Protein AF-A0A081GPC1-F1 (afdb_monomer_lite)

pLDDT: mean 76.78, std 13.88, range [51.44, 96.62]

Foldseek 3Di:
DDDDDDDPDDCDPVNVVVVVVVVVVVVVVQVVVCVVVVHHPPDDD

Radius of gyration: 18.25 Å; chains: 1; bounding box: 34×24×52 Å

Structure (mmCIF, N/CA/C/O backbone):
data_AF-A0A081GPC1-F1
#
_entry.id   AF-A0A081GPC1-F1
#
loop_
_atom_site.group_PDB
_atom_site.id
_atom_site.type_symbol
_atom_site.label_atom_id
_atom_site.label_alt_id
_atom_site.label_comp_id
_atom_site.label_asym_id
_atom_site.label_entity_id
_atom_site.label_seq_id
_atom_site.pdbx_PDB_ins_code
_atom_site.Cartn_x
_atom_site.Cartn_y
_atom_site.Cartn_z
_atom_site.occupancy
_atom_site.B_iso_or_equiv
_atom_site.auth_seq_id
_atom_site.auth_comp_id
_atom_site.auth_asym_id
_atom_site.auth_atom_id
_atom_site.pdbx_PDB_model_num
ATOM 1 N N . MET A 1 1 ? 14.054 -2.632 -36.770 1.00 51.44 1 MET A N 1
ATOM 2 C CA . MET A 1 1 ? 13.675 -2.169 -35.415 1.00 51.44 1 MET A CA 1
ATOM 3 C C . MET A 1 1 ? 14.953 -1.996 -34.588 1.00 51.44 1 MET A C 1
ATOM 5 O O . MET A 1 1 ? 15.698 -2.968 -34.518 1.00 51.44 1 MET A O 1
ATOM 9 N N . PRO A 1 2 ? 15.275 -0.825 -34.010 1.00 67.00 2 PRO A N 1
ATOM 10 C CA . PRO A 1 2 ? 16.455 -0.686 -33.153 1.00 67.00 2 PRO A CA 1
ATOM 11 C C . PRO A 1 2 ? 16.245 -1.429 -31.822 1.00 67.00 2 PRO A C 1
ATOM 13 O O . PRO A 1 2 ? 15.247 -1.218 -31.136 1.00 67.00 2 PRO A O 1
ATOM 16 N N . VAL A 1 3 ? 17.181 -2.305 -3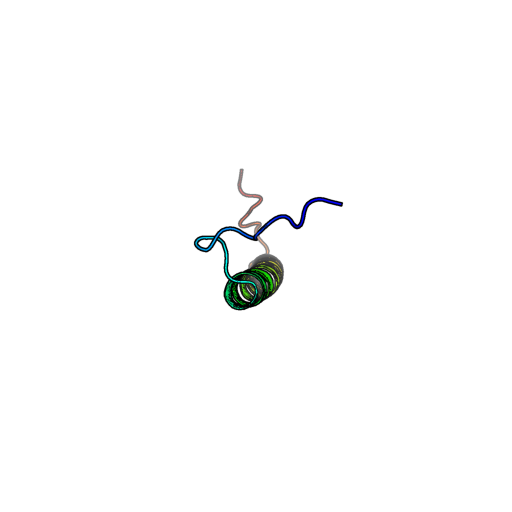1.452 1.00 68.31 3 VAL A N 1
ATOM 17 C CA . VAL A 1 3 ? 17.151 -3.052 -30.185 1.00 68.31 3 VAL A CA 1
ATOM 18 C C . VAL A 1 3 ? 17.509 -2.092 -29.046 1.00 68.31 3 VAL A C 1
ATOM 20 O O . VAL A 1 3 ? 18.677 -1.740 -28.867 1.00 68.31 3 VAL A O 1
ATOM 23 N N . ARG A 1 4 ? 16.510 -1.627 -28.282 1.00 67.31 4 ARG A N 1
ATOM 24 C CA . ARG A 1 4 ? 16.741 -0.838 -27.059 1.00 67.31 4 ARG A CA 1
ATOM 25 C C . ARG A 1 4 ? 17.469 -1.718 -26.038 1.00 67.31 4 ARG A C 1
ATOM 27 O O . ARG A 1 4 ? 16.874 -2.633 -25.477 1.00 67.31 4 ARG A O 1
ATOM 34 N N . ARG A 1 5 ? 18.754 -1.446 -25.787 1.00 63.59 5 ARG A N 1
ATOM 35 C CA . ARG A 1 5 ? 19.477 -2.028 -24.647 1.00 63.59 5 ARG A CA 1
ATOM 36 C C . ARG A 1 5 ? 18.871 -1.470 -23.362 1.00 63.59 5 ARG A C 1
ATOM 38 O O . ARG A 1 5 ? 18.888 -0.260 -23.155 1.00 63.59 5 ARG A O 1
ATOM 45 N N . VAL A 1 6 ? 18.323 -2.350 -22.528 1.00 66.25 6 VAL A N 1
ATOM 46 C CA . VAL A 1 6 ? 17.849 -1.987 -21.189 1.00 66.25 6 VAL A CA 1
ATOM 47 C C . VAL A 1 6 ? 19.031 -1.456 -20.362 1.00 66.25 6 VAL A C 1
ATOM 49 O O . VAL A 1 6 ? 20.124 -2.026 -20.434 1.00 66.25 6 VAL A O 1
ATOM 52 N N . PRO A 1 7 ? 18.867 -0.332 -19.644 1.00 66.19 7 PRO A N 1
ATOM 53 C CA . PRO A 1 7 ? 19.953 0.283 -18.890 1.00 66.19 7 PRO A CA 1
ATOM 54 C C . PRO A 1 7 ? 20.482 -0.685 -17.823 1.00 66.19 7 PRO A C 1
ATOM 56 O O . PRO A 1 7 ? 19.721 -1.335 -17.115 1.00 66.19 7 PRO A O 1
ATOM 59 N N . ARG A 1 8 ? 21.814 -0.775 -17.715 1.00 60.06 8 ARG A N 1
ATOM 60 C CA . ARG A 1 8 ? 22.549 -1.681 -16.807 1.00 60.06 8 ARG A CA 1
ATOM 61 C C . ARG A 1 8 ? 22.386 -1.318 -15.318 1.00 60.06 8 ARG A C 1
ATOM 63 O O . ARG A 1 8 ? 22.766 -2.104 -14.460 1.00 60.06 8 ARG A O 1
ATOM 70 N N . PHE A 1 9 ? 21.800 -0.153 -15.033 1.00 61.16 9 PHE A N 1
ATOM 71 C CA . PHE A 1 9 ? 21.391 0.314 -13.711 1.00 61.16 9 PHE A CA 1
ATOM 72 C C . PHE A 1 9 ? 19.926 0.762 -13.777 1.00 61.16 9 PHE A C 1
ATOM 74 O O . PHE A 1 9 ? 19.570 1.619 -14.585 1.00 61.16 9 PHE A O 1
ATOM 81 N N . GLY A 1 10 ? 19.081 0.149 -12.953 1.00 66.88 10 GLY A N 1
ATOM 82 C CA . GLY A 1 10 ? 17.633 0.345 -12.905 1.00 66.88 10 GLY A CA 1
ATOM 83 C C . GLY A 1 10 ? 17.016 -0.659 -11.935 1.00 66.88 10 GLY A C 1
ATOM 84 O O . GLY A 1 10 ? 17.710 -1.582 -11.498 1.00 66.88 10 GLY A O 1
ATOM 85 N N . PHE A 1 11 ? 15.745 -0.480 -11.567 1.00 62.09 11 PHE A N 1
ATOM 86 C CA . PHE A 1 11 ? 15.071 -1.428 -10.688 1.00 62.09 11 PHE A CA 1
ATOM 87 C C . PHE A 1 11 ? 15.166 -2.835 -11.292 1.00 62.09 11 PHE A C 1
ATOM 89 O O . PHE A 1 11 ? 14.660 -3.113 -12.375 1.00 62.09 11 PHE A O 1
ATOM 96 N N . HIS A 1 12 ? 15.918 -3.713 -10.632 1.00 71.38 12 HIS A N 1
ATOM 97 C CA . HIS A 1 12 ? 16.106 -5.075 -11.108 1.00 71.38 12 HIS A CA 1
ATOM 98 C C . HIS A 1 12 ? 14.754 -5.787 -11.008 1.00 71.38 12 HIS A C 1
ATOM 100 O O . HIS A 1 12 ? 14.139 -5.745 -9.944 1.00 71.38 12 HIS A O 1
ATOM 106 N N . THR A 1 13 ? 14.306 -6.490 -12.054 1.00 76.94 13 THR A N 1
ATOM 107 C CA . THR A 1 13 ? 12.961 -7.109 -12.094 1.00 76.94 13 THR A CA 1
ATOM 108 C C . THR A 1 13 ? 12.656 -7.987 -10.873 1.00 76.94 13 THR A C 1
ATOM 110 O O . THR A 1 13 ? 11.513 -8.090 -10.435 1.00 76.94 13 THR A O 1
ATOM 113 N N . HIS A 1 14 ? 13.680 -8.614 -10.286 1.00 77.69 14 HIS A N 1
ATOM 114 C CA . HIS A 1 14 ? 13.546 -9.367 -9.039 1.00 77.69 14 HIS A CA 1
ATOM 115 C C . HIS A 1 14 ? 13.189 -8.471 -7.839 1.00 77.69 14 HIS A C 1
ATOM 117 O O . HIS A 1 14 ? 12.277 -8.791 -7.082 1.00 77.69 14 HIS A O 1
ATOM 123 N N . ILE A 1 15 ? 13.869 -7.332 -7.698 1.00 82.50 15 ILE A N 1
ATOM 124 C CA . ILE A 1 15 ? 13.661 -6.355 -6.622 1.00 82.50 15 ILE A CA 1
ATOM 125 C C . ILE A 1 15 ? 12.328 -5.622 -6.799 1.00 82.50 15 ILE A C 1
ATOM 127 O O . ILE A 1 15 ? 11.623 -5.421 -5.818 1.00 82.50 15 ILE A O 1
ATOM 131 N N . GLU A 1 16 ? 11.920 -5.310 -8.033 1.00 85.56 16 GLU A N 1
ATOM 132 C CA . GLU A 1 16 ? 10.591 -4.738 -8.311 1.00 85.56 16 GLU A CA 1
ATOM 133 C C . GLU A 1 16 ? 9.467 -5.669 -7.865 1.00 85.56 16 GLU A C 1
ATOM 135 O O . GLU A 1 16 ? 8.527 -5.245 -7.195 1.00 85.56 16 GLU A O 1
ATOM 140 N N . ARG A 1 17 ? 9.578 -6.963 -8.188 1.00 87.75 17 ARG A N 1
ATOM 141 C CA . ARG A 1 17 ? 8.598 -7.967 -7.757 1.00 87.75 17 ARG A CA 1
ATOM 142 C C . ARG A 1 17 ? 8.613 -8.151 -6.243 1.00 87.75 17 ARG A C 1
ATOM 144 O O . ARG A 1 17 ? 7.549 -8.306 -5.649 1.00 87.75 17 ARG A O 1
ATOM 151 N N . LEU A 1 18 ? 9.791 -8.129 -5.618 1.00 89.31 18 LEU A N 1
ATOM 152 C CA . LEU A 1 18 ? 9.925 -8.228 -4.166 1.00 89.31 18 LEU A CA 1
ATOM 153 C C . LEU A 1 18 ? 9.258 -7.030 -3.472 1.00 89.31 18 LEU A C 1
ATOM 155 O O . LEU A 1 18 ? 8.378 -7.222 -2.636 1.00 89.31 18 LEU A O 1
ATOM 159 N N . HIS A 1 19 ? 9.615 -5.806 -3.863 1.00 90.75 19 HIS A N 1
ATOM 160 C CA . HIS A 1 19 ? 9.059 -4.578 -3.293 1.00 90.75 19 HIS A CA 1
ATOM 161 C C . HIS A 1 19 ? 7.562 -4.441 -3.581 1.00 90.75 19 HIS A C 1
ATOM 163 O O . HIS A 1 19 ? 6.807 -4.069 -2.687 1.00 90.75 19 HIS A O 1
ATOM 169 N N . GLY A 1 20 ? 7.107 -4.823 -4.777 1.00 92.75 20 GLY A N 1
ATOM 170 C CA . GLY A 1 20 ? 5.685 -4.837 -5.120 1.00 92.75 20 GLY A CA 1
ATOM 171 C C . GLY A 1 20 ? 4.867 -5.764 -4.216 1.00 92.75 20 GLY A C 1
ATOM 172 O O . GLY A 1 20 ? 3.797 -5.383 -3.748 1.00 92.75 20 GLY A O 1
ATOM 173 N N . ARG A 1 21 ? 5.385 -6.956 -3.889 1.00 95.94 21 ARG A N 1
ATOM 174 C CA . ARG A 1 21 ? 4.721 -7.883 -2.954 1.00 95.94 21 ARG A CA 1
ATOM 175 C C . ARG A 1 21 ? 4.712 -7.348 -1.527 1.00 95.94 21 ARG A C 1
ATOM 177 O O . ARG A 1 21 ? 3.690 -7.446 -0.857 1.00 95.94 21 ARG A O 1
ATOM 184 N N . LEU A 1 22 ? 5.823 -6.765 -1.078 1.00 95.50 22 LEU A N 1
ATOM 185 C CA . LEU A 1 22 ? 5.901 -6.132 0.239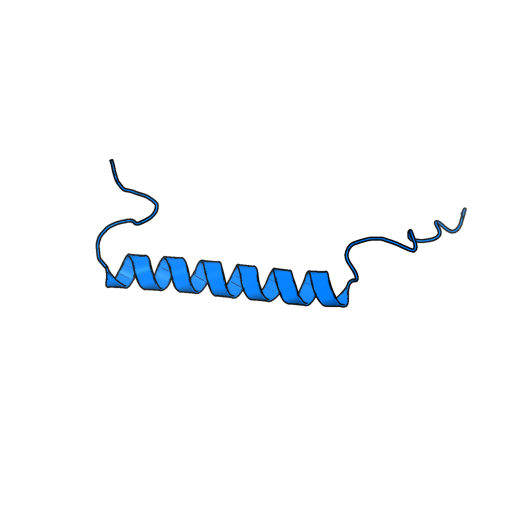 1.00 95.50 22 LEU A CA 1
ATOM 186 C C . LEU A 1 22 ? 4.903 -4.973 0.360 1.00 95.50 22 LEU A C 1
ATOM 188 O O . LEU A 1 22 ? 4.240 -4.862 1.386 1.00 95.50 22 LEU A O 1
ATOM 192 N N . ALA A 1 23 ? 4.721 -4.174 -0.694 1.00 94.50 23 ALA A N 1
ATOM 193 C CA . ALA A 1 23 ? 3.724 -3.107 -0.725 1.00 94.50 23 ALA A CA 1
ATOM 194 C C . ALA A 1 23 ? 2.287 -3.650 -0.637 1.00 94.50 23 ALA A C 1
ATOM 196 O O . ALA A 1 23 ? 1.492 -3.140 0.149 1.00 94.50 23 ALA A O 1
ATOM 197 N N . MET A 1 24 ? 1.960 -4.715 -1.381 1.00 96.62 24 MET A N 1
ATOM 198 C CA . MET A 1 24 ? 0.641 -5.364 -1.296 1.00 96.62 24 MET A CA 1
ATOM 199 C C . MET A 1 24 ? 0.362 -5.899 0.115 1.00 96.62 24 MET A C 1
ATOM 201 O O . MET A 1 24 ? -0.723 -5.686 0.652 1.00 96.62 24 MET A O 1
ATOM 205 N N . LEU A 1 25 ? 1.348 -6.553 0.738 1.00 96.12 25 LEU A N 1
ATOM 206 C CA . LEU A 1 25 ? 1.227 -7.048 2.111 1.00 96.12 25 LEU A CA 1
ATOM 207 C C . LEU A 1 25 ? 1.098 -5.906 3.123 1.00 96.12 25 LEU A C 1
ATOM 209 O O . LEU A 1 25 ? 0.256 -5.984 4.012 1.00 96.12 25 LEU A O 1
ATOM 213 N N . GLY A 1 26 ? 1.887 -4.840 2.969 1.00 93.31 26 GLY A N 1
ATOM 214 C CA . GLY A 1 26 ? 1.818 -3.651 3.815 1.00 93.31 26 GLY A CA 1
ATOM 215 C C . GLY A 1 26 ? 0.454 -2.968 3.742 1.00 93.31 26 GLY A C 1
ATOM 216 O O . GLY A 1 26 ? -0.095 -2.602 4.775 1.00 93.31 26 GLY A O 1
ATOM 217 N N . PHE A 1 27 ? -0.135 -2.877 2.549 1.00 92.31 27 PHE A N 1
ATOM 218 C CA . PHE A 1 27 ? -1.470 -2.313 2.358 1.00 92.31 27 PHE A CA 1
ATOM 219 C C . PHE A 1 27 ? -2.559 -3.147 3.048 1.00 92.31 27 PHE A C 1
ATOM 221 O O . PHE A 1 27 ? -3.382 -2.608 3.782 1.00 92.31 27 PHE A O 1
ATOM 228 N N . ILE A 1 28 ? -2.536 -4.472 2.874 1.00 93.62 28 ILE A N 1
ATOM 229 C CA . ILE A 1 28 ? -3.497 -5.374 3.531 1.00 93.62 28 ILE A CA 1
ATOM 230 C C . ILE A 1 28 ? -3.336 -5.325 5.055 1.00 93.62 28 ILE A C 1
ATOM 232 O O . ILE A 1 28 ? -4.331 -5.273 5.778 1.00 93.62 28 ILE A O 1
ATOM 236 N N . ALA A 1 29 ? -2.095 -5.324 5.546 1.00 91.62 29 ALA A N 1
ATOM 237 C CA . ALA A 1 29 ? -1.807 -5.211 6.970 1.00 91.62 29 ALA A CA 1
ATOM 238 C C . ALA A 1 29 ? -2.333 -3.890 7.543 1.00 91.62 29 ALA A C 1
ATOM 240 O O . ALA A 1 29 ? -2.936 -3.900 8.612 1.00 91.62 29 ALA A O 1
ATOM 241 N N . LEU A 1 30 ? -2.174 -2.780 6.817 1.00 89.38 30 LEU A N 1
ATOM 242 C CA . LEU A 1 30 ? -2.690 -1.474 7.219 1.00 89.38 30 LEU A CA 1
ATOM 243 C C . LEU A 1 30 ? -4.216 -1.499 7.368 1.00 89.38 30 LEU A C 1
ATOM 245 O O . LEU A 1 30 ? -4.725 -1.157 8.430 1.00 89.38 30 LEU A O 1
ATOM 249 N N . VAL A 1 31 ? -4.932 -2.012 6.363 1.00 88.12 31 VAL A N 1
ATOM 250 C CA . VAL A 1 31 ? -6.400 -2.150 6.400 1.00 88.12 31 VAL A CA 1
ATOM 251 C C . VAL A 1 31 ? -6.852 -3.046 7.560 1.00 88.12 31 VAL A C 1
ATOM 253 O O . VAL A 1 31 ? -7.815 -2.730 8.257 1.00 88.12 31 VAL A O 1
ATOM 256 N N . ALA A 1 32 ? -6.156 -4.159 7.805 1.00 88.56 32 ALA A N 1
ATOM 257 C CA . ALA A 1 32 ? -6.473 -5.068 8.906 1.00 88.56 32 ALA A CA 1
ATOM 258 C C . ALA A 1 32 ? -6.232 -4.429 10.285 1.00 88.56 32 ALA A C 1
ATOM 260 O O . ALA A 1 32 ? -7.004 -4.659 11.220 1.00 88.56 32 ALA A O 1
ATOM 261 N N . VAL A 1 33 ? -5.176 -3.623 10.413 1.00 86.00 33 VAL A N 1
ATOM 262 C CA . VAL A 1 33 ? -4.877 -2.853 11.626 1.00 86.00 33 VAL A CA 1
ATOM 263 C C . VAL A 1 33 ? -5.930 -1.770 11.845 1.00 86.00 33 VAL A C 1
ATOM 265 O O . VAL A 1 33 ? -6.447 -1.675 12.955 1.00 86.00 33 VAL A O 1
ATOM 268 N N . GLU A 1 34 ? -6.318 -1.021 10.810 1.00 80.81 34 GLU A N 1
ATOM 269 C CA . GLU A 1 34 ? -7.387 -0.014 10.898 1.00 80.81 34 GLU A CA 1
ATOM 270 C C . GLU A 1 34 ? -8.726 -0.639 11.310 1.00 80.81 34 GLU A C 1
ATOM 272 O O . GLU A 1 34 ? -9.413 -0.119 12.190 1.00 80.81 34 GLU A O 1
ATOM 277 N N . TRP A 1 35 ? -9.058 -1.812 10.763 1.00 81.25 35 TRP A N 1
ATOM 278 C CA . TRP A 1 35 ? -10.239 -2.572 11.181 1.00 81.25 35 TRP A CA 1
ATOM 279 C C . TRP A 1 35 ? -10.180 -2.953 12.664 1.00 81.25 35 TRP A C 1
ATOM 281 O O . TRP A 1 35 ? -11.183 -2.873 13.375 1.00 81.25 35 TRP A O 1
ATOM 291 N N . LYS A 1 36 ? -9.019 -3.411 13.146 1.00 78.94 36 LYS A N 1
ATOM 292 C CA . LYS A 1 36 ? -8.849 -3.872 14.531 1.00 78.94 36 LYS A CA 1
ATOM 293 C C . LYS A 1 36 ? -8.799 -2.735 15.547 1.00 78.94 36 LYS A C 1
ATOM 295 O O . LYS A 1 36 ? -9.282 -2.936 16.658 1.00 78.94 36 LYS A O 1
ATOM 300 N N . LEU A 1 37 ? -8.223 -1.588 15.193 1.00 76.75 37 LEU A N 1
ATOM 301 C CA . LEU A 1 37 ? -8.134 -0.426 16.080 1.00 76.75 37 LEU A CA 1
ATOM 302 C C . LEU A 1 37 ? -9.440 0.375 16.144 1.00 76.75 37 LEU A C 1
ATOM 304 O O . LEU A 1 37 ? -9.634 1.105 17.110 1.00 76.75 37 LEU A O 1
ATOM 308 N N . GLY A 1 38 ? -10.331 0.259 15.152 1.00 67.06 38 GLY A N 1
ATOM 309 C CA . GLY A 1 38 ? -11.628 0.952 15.156 1.00 67.06 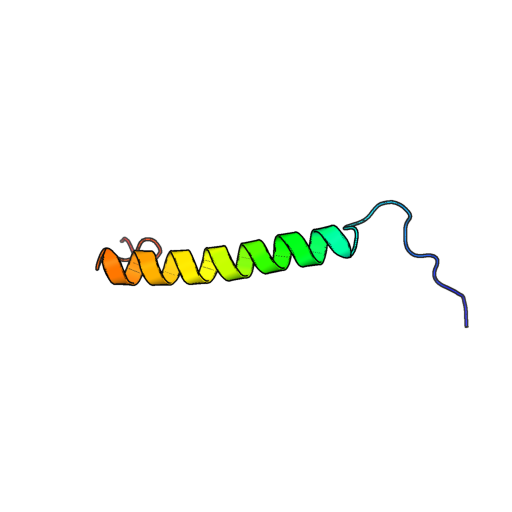38 GLY A CA 1
ATOM 310 C C . GLY A 1 38 ? -11.538 2.481 15.019 1.00 67.06 38 GLY A C 1
ATOM 311 O O . GLY A 1 38 ? -12.561 3.161 15.055 1.00 67.06 38 GLY A O 1
ATOM 312 N N . HIS A 1 39 ? -10.330 3.012 14.825 1.00 62.62 39 HIS A N 1
ATOM 313 C CA . HIS A 1 39 ? -10.02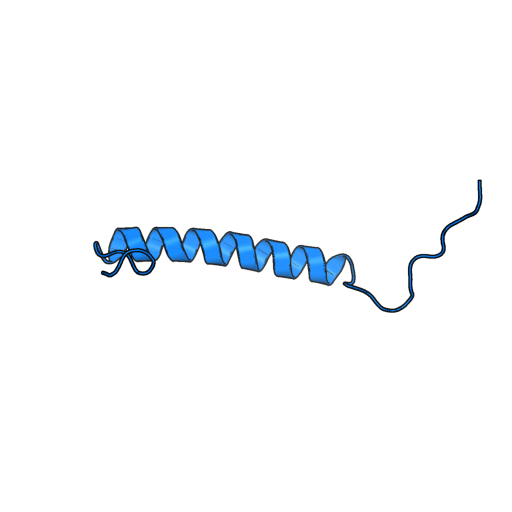6 4.410 14.541 1.00 62.62 39 HIS A CA 1
ATOM 314 C C . HIS A 1 39 ? -9.097 4.452 13.322 1.00 62.62 39 HIS A C 1
ATOM 316 O O . HIS A 1 39 ? -8.150 3.666 13.243 1.00 62.62 39 HIS A O 1
ATOM 322 N N . GLY A 1 40 ? -9.390 5.324 12.355 1.00 59.38 40 GLY A N 1
ATOM 323 C CA . GLY A 1 40 ? -8.600 5.431 11.129 1.00 59.38 40 GLY A CA 1
ATOM 324 C C . GLY A 1 40 ? -7.197 5.950 11.432 1.00 59.38 40 GLY A C 1
ATOM 325 O O . GLY A 1 40 ? -7.047 7.028 11.998 1.00 59.38 40 GLY A O 1
ATOM 326 N N . LEU A 1 41 ? -6.166 5.209 11.028 1.00 59.50 41 LEU A N 1
ATOM 327 C CA . LEU A 1 41 ? -4.790 5.720 11.011 1.00 59.50 41 LEU A CA 1
ATOM 328 C C . LEU A 1 41 ? -4.595 6.679 9.826 1.00 59.50 41 LEU A C 1
ATOM 330 O O . LEU A 1 41 ? -3.781 7.595 9.919 1.00 59.50 41 LEU A O 1
ATOM 334 N N . LEU A 1 42 ? -5.367 6.509 8.742 1.00 59.00 42 LEU A N 1
ATOM 335 C CA . LEU A 1 42 ? -5.466 7.481 7.643 1.00 59.00 42 LEU A CA 1
ATOM 336 C C . LEU A 1 42 ? -6.545 8.555 7.849 1.00 59.00 42 LEU A C 1
ATOM 338 O O . LEU A 1 42 ? -6.490 9.602 7.208 1.00 59.00 42 LEU A O 1
ATOM 342 N N . ILE A 1 43 ? -7.534 8.289 8.702 1.00 56.91 43 ILE A N 1
ATOM 343 C CA . ILE A 1 43 ? -8.655 9.186 9.009 1.00 56.91 43 ILE A CA 1
ATOM 344 C C . ILE A 1 43 ? -8.559 9.548 10.489 1.00 56.91 43 ILE A C 1
ATOM 346 O O . ILE A 1 43 ? -9.288 9.038 11.336 1.00 56.91 43 ILE A O 1
ATOM 350 N N . TRP A 1 44 ? -7.612 10.420 10.807 1.00 58.06 44 TRP A N 1
ATOM 351 C CA . TRP A 1 44 ? -7.654 11.193 12.041 1.00 58.06 44 TRP A CA 1
ATOM 352 C C . TRP A 1 44 ? -7.878 12.672 11.667 1.00 58.06 44 TRP A C 1
ATOM 354 O O . TRP A 1 44 ? -7.256 13.117 10.699 1.00 58.06 44 TRP A O 1
ATOM 364 N N . PRO A 1 45 ? -8.792 13.403 12.338 1.00 58.31 45 PRO A N 1
ATOM 365 C CA . PRO A 1 45 ? -9.026 14.834 12.113 1.00 58.31 45 PRO A CA 1
ATOM 366 C C . PRO A 1 45 ? -7.868 15.732 12.568 1.00 58.31 45 PRO A C 1
ATOM 368 O O . PRO A 1 45 ? -7.139 15.355 13.513 1.00 58.31 45 PRO A O 1
#

Sequence (45 aa):
MPVRRVPRFGFHTHIERLHGRLAMLGFIALVAVEWKLGHGLLIWP

Secondary structure (DSSP, 8-state):
----PPPSSS--HHHHHHHHHHHHHHHHHHHHHHHHHSS-SS---

=== Feature glossary ===
Legend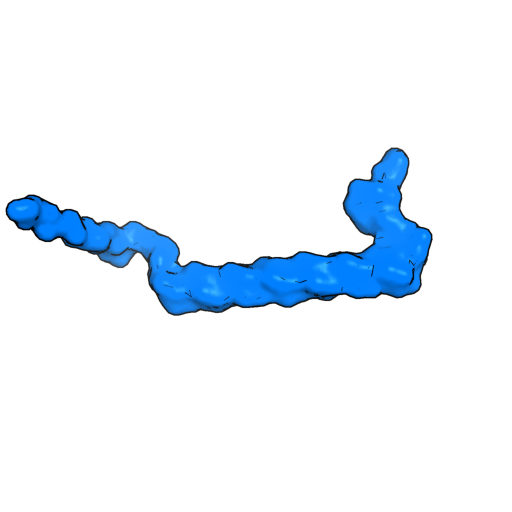 for the data blocks above and below:

— What the protein is —

Sequence gives the chain of amino acids in standard one-letter code (A=alanine, C=cysteine, …, Y=tyrosine), read N→C. It is the only feature that is directly encoded by the gene; all structural features are derived from the folded form of this sequence.

The annotation block draws on four external resources. InterPro: which protein families and domains the sequence belongs to. GO: standardized terms for what the protein does, what process it participates in, and where in the cell it acts. CATH: which structural fold it has in the CATH hierarchy. Organism: the species of origin.

— Where its atoms are —

Atomic coordinates in PDBx/mmCIF format — the same representation the Protein Data Bank distributes. Each line of the _atom_site loop places one backbone atom in Cartesian space (units: ångströms, origin: arbitrary).

Six rendered views show the 3D structure from the faces of a cube — i.e. along ±x, ±y, ±z. Rendering representation is drawn randomly per protein from cartoon (secondary-structure ribbons), sticks (backbone bonds), or molecular surface; coloring is either N→C rainbow (blue at the N-terminus through red at the C-terminus) or one color per chain.

— Local backbone conformation —

DSSP 8-state secondary structure assigns each residue one of H (α-helix), G (3₁₀-helix), I (π-helix), E (extended β-strand), B (isolated β-bridge), T (hydrogen-bonded turn), S (bend), or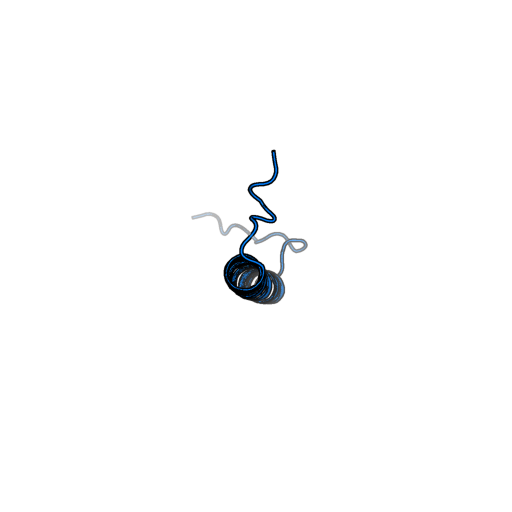 '-' (coil). The assignment is computed from backbone hydrogen-bond geometry via the Kabsch–Sander algorithm.

P-SEA three-state annotation labels each residue as helix, strand, or coil based purely on the geometry of the Cα trace. It serves as a fallback when the full backbone (and thus DSSP) is unavailable.

φ (phi) and ψ (psi) are the two rotatable backbone dihedrals per residue: φ is the C(i-1)–N–Cα–C torsion, ψ is the N–Cα–C–N(i+1) torsion, both in degrees on (−180°, 180°]. α-helical residues cluster near (−60°, −45°); β-strand residues near (−120°, +130°). A Ramachandran plot is simply a scatter of (φ, ψ) for every residue.

— Global shape and packing —

Radius of gyration (Rg) is the root-mean-square distance of Cα atoms from their centroid — a single number for overall size and compactness. A globular domain of N residues has Rg ≈ 2.2·N^0.38 Å; an extended or disordered chain has a much larger Rg. The Cα contact count is the number of residue pairs whose Cα atoms are within 8 Å and are more than four positions apart in sequence — a standard proxy for tertiary packing density. The bounding box is the smallest axis-aligned box enclosing all Cα atoms.

Accessible surface area quantifies burial. A residue with SASA near zero is packed into the hydrophobic core; one with SASA >100 Å² sits on the surface. Computed here via the Shrake–Rupley numerical algorithm with a 1.4 Å probe.

The contact map is a binary N×N matrix image: pixel (i, j) is dark where Cα_i and Cα_j are within 8 Å and |i−j|>4. Because the |i−j|>4 filter removes local helical contacts, off-diagonal stripes parallel to the main diagonal indicate parallel β-sheets; stripes perpendicular to it indicate antiparallel β-sheets. The Ramachandran plot scatters every residue's (φ, ψ) pair against the sterically allowed regions. The PAE heatmap renders the predicted-aligned-error matrix.

— Structural neighborhood —

A 3Di character summarizes, for each residue, the relative orientation of the Cα frame of its nearest spatial neighbor. Because it encodes fold topology rather than chemistry, 3Di alignments detect remote structural similarity that sequence alignment misses.

Structural nearest neighbors (via Foldseek easy-search vs the PDB). Reported per hit: target PDB id, E-value, and alignment TM-score. A TM-score above ~0.5 is the conventional threshold for 'same fold'.

— Confidence and disorder —

For AlphaFold models, the B-factor field carries pLDDT — the model's own estimate of local accuracy on a 0–100 scale. Regions with pLDDT<50 should be treated as essentially unmodeled; they often correspond to intrinsically disordered segments.

B-factor (Debye–Waller factor) reflects atomic displacement in the crystal lattice. It is an experimental observable (units Å²), not a prediction; low values mean the atom is pinned down, high values mean it moves or is heterogeneous across the crystal.

Predicted Aligned Error (PAE) is an AlphaFold confidence matrix: entry (i, j) is the expected error in the position of residue j, in ångströms, when the prediction is superimposed on the true structure at residue i. Low PAE within a block of residues means that block is internally rigid and well-predicted; high PAE between two blocks means their relative placement is uncertain even if each block individually is confident.